Protein AF-A0A1E5FS06-F1 (afdb_monomer_lite)

pLDDT: mean 88.3, std 9.15, range [50.94, 97.69]

Organism: NCBI:txid1191305

Secondary structure (DSSP, 8-state):
-HHHHHHHHHHHHHHHHT----S--HHHHHHHHHHHHH-S-HHHHHHHHHHTHHHHHHHHHHIIIIIHHHHHHHSB-TTT-PBPGGG-----SS--GGGS-GGGSS-TT------EEEEEEEE-SSSEEEEEEEETTS-EEEEEEEEETTEEEEEETTEEEEEEEHHHHHHHHHHT-

InterPro domains:
  IPR021768 Protein of unknown function DUF3332 [PF11810] (7-173)

Structure (mmCIF, N/CA/C/O backbone):
data_AF-A0A1E5FS06-F1
#
_entry.id   AF-A0A1E5FS06-F1
#
loop_
_atom_site.group_PDB
_atom_site.id
_atom_site.type_symbol
_atom_site.label_atom_id
_atom_site.label_alt_id
_atom_site.label_comp_id
_atom_site.label_asym_id
_atom_site.label_entity_id
_atom_site.label_seq_id
_atom_site.pdbx_PDB_ins_code
_atom_site.Cartn_x
_atom_site.Cartn_y
_atom_site.Cartn_z
_atom_site.occupancy
_atom_site.B_iso_or_equiv
_atom_site.auth_seq_id
_atom_site.auth_comp_id
_atom_site.auth_asym_id
_atom_site.auth_atom_id
_atom_site.pdbx_PDB_model_num
ATOM 1 N N . MET A 1 1 ? 10.706 31.598 8.770 1.00 59.97 1 MET A N 1
ATOM 2 C CA . MET A 1 1 ? 11.598 30.729 7.963 1.00 59.97 1 MET A CA 1
ATOM 3 C C . MET A 1 1 ? 12.163 29.555 8.758 1.00 59.97 1 MET A C 1
ATOM 5 O O . MET A 1 1 ? 11.878 28.431 8.375 1.00 59.97 1 MET A O 1
ATOM 9 N N . LYS A 1 2 ? 12.882 29.765 9.877 1.00 64.75 2 LYS A N 1
ATOM 10 C CA . LYS A 1 2 ? 13.438 28.661 10.696 1.00 64.75 2 LYS A CA 1
ATOM 11 C C . LYS A 1 2 ? 12.374 27.654 11.160 1.00 64.75 2 LYS A C 1
ATOM 13 O O . LYS A 1 2 ? 12.512 26.470 10.906 1.00 64.75 2 LYS A O 1
ATOM 18 N N . THR A 1 3 ? 11.263 28.134 11.715 1.00 73.00 3 THR A N 1
ATOM 19 C CA . THR A 1 3 ? 10.126 27.300 12.147 1.00 73.00 3 THR A CA 1
ATOM 20 C C . THR A 1 3 ? 9.447 26.535 11.009 1.00 73.00 3 THR A C 1
ATOM 22 O O . THR A 1 3 ? 8.992 25.417 11.221 1.00 73.00 3 THR A O 1
ATOM 25 N N . THR A 1 4 ? 9.394 27.092 9.797 1.00 82.50 4 THR A N 1
ATOM 26 C CA . THR A 1 4 ? 8.834 26.412 8.614 1.00 82.50 4 THR A CA 1
ATOM 27 C C . THR A 1 4 ? 9.740 25.274 8.145 1.00 82.50 4 THR A C 1
ATOM 29 O O . THR A 1 4 ? 9.252 24.184 7.869 1.00 82.50 4 THR A O 1
ATOM 32 N N . ILE A 1 5 ? 11.058 25.503 8.124 1.00 87.69 5 ILE A N 1
ATOM 33 C CA . ILE A 1 5 ? 12.052 24.481 7.769 1.00 87.69 5 ILE A CA 1
ATOM 34 C C . ILE A 1 5 ? 12.036 23.348 8.802 1.00 87.69 5 ILE A C 1
ATOM 36 O O . ILE A 1 5 ? 11.981 22.186 8.420 1.00 87.69 5 ILE A O 1
ATOM 40 N N . THR A 1 6 ? 11.989 23.662 10.101 1.00 87.56 6 THR A N 1
ATOM 41 C CA . THR A 1 6 ? 11.901 22.641 11.158 1.00 87.56 6 THR A CA 1
ATOM 42 C C . THR A 1 6 ? 10.646 21.775 11.022 1.00 87.56 6 THR A C 1
ATOM 44 O O . THR A 1 6 ? 10.735 20.558 11.149 1.00 87.56 6 THR A O 1
ATOM 47 N N . LYS A 1 7 ? 9.487 22.371 10.706 1.00 88.75 7 LYS A N 1
ATOM 48 C CA . LYS A 1 7 ? 8.248 21.615 10.456 1.00 88.75 7 LYS A CA 1
ATOM 49 C C . LYS A 1 7 ? 8.363 20.707 9.230 1.00 88.75 7 LYS A C 1
ATOM 51 O O . LYS A 1 7 ? 7.974 19.549 9.309 1.00 88.75 7 LYS A O 1
ATOM 56 N N . ALA A 1 8 ? 8.920 21.204 8.126 1.00 88.81 8 ALA A N 1
ATOM 57 C CA . ALA A 1 8 ? 9.111 20.408 6.914 1.00 88.81 8 ALA A CA 1
ATOM 58 C C . ALA A 1 8 ? 10.051 19.213 7.149 1.00 88.81 8 ALA A C 1
ATOM 60 O O . ALA A 1 8 ? 9.747 18.103 6.723 1.00 88.81 8 ALA A O 1
ATOM 61 N N . VAL A 1 9 ? 11.148 19.419 7.886 1.00 88.69 9 VAL A N 1
ATOM 62 C CA . VAL A 1 9 ? 12.085 18.347 8.259 1.00 88.69 9 VAL A CA 1
ATOM 63 C C . VAL A 1 9 ? 11.415 17.312 9.163 1.00 88.69 9 VAL A C 1
ATOM 65 O O . VAL A 1 9 ? 11.586 16.118 8.940 1.00 88.69 9 VAL A O 1
ATOM 68 N N . ALA A 1 10 ? 10.616 17.745 10.142 1.00 88.50 10 ALA A N 1
ATOM 69 C CA . ALA A 1 10 ? 9.889 16.829 11.019 1.00 88.50 10 ALA A CA 1
ATOM 70 C C . ALA A 1 10 ? 8.878 15.969 10.242 1.00 88.50 10 ALA A C 1
ATOM 72 O O . ALA A 1 10 ? 8.836 14.756 10.428 1.00 88.50 10 ALA A O 1
ATOM 73 N N . VAL A 1 11 ? 8.111 16.573 9.328 1.00 86.75 11 VAL A N 1
ATOM 74 C CA . VAL A 1 11 ? 7.170 15.837 8.468 1.00 86.75 11 VAL A CA 1
ATOM 75 C C . VAL A 1 11 ? 7.913 14.856 7.563 1.00 86.75 11 VAL A C 1
ATOM 77 O O . VAL A 1 11 ? 7.515 13.699 7.475 1.00 86.75 11 VAL A O 1
ATOM 80 N N . ALA A 1 12 ? 9.015 15.276 6.939 1.00 83.50 12 ALA A N 1
ATOM 81 C CA . ALA A 1 12 ? 9.817 14.396 6.095 1.00 83.50 12 ALA A CA 1
ATOM 82 C C . ALA A 1 12 ? 10.387 13.203 6.880 1.00 83.50 12 ALA A C 1
ATOM 84 O O . ALA A 1 12 ? 10.345 12.080 6.387 1.00 83.50 12 ALA A O 1
ATOM 85 N N . ALA A 1 13 ? 10.871 13.418 8.108 1.00 83.69 13 ALA A N 1
ATOM 86 C CA . ALA A 1 13 ? 11.372 12.346 8.967 1.00 83.69 13 ALA A CA 1
ATOM 87 C C . ALA A 1 13 ? 10.280 11.321 9.308 1.00 83.69 13 ALA A C 1
ATOM 89 O O . ALA A 1 13 ? 10.525 10.120 9.221 1.00 83.69 13 ALA A O 1
ATOM 90 N N . ILE A 1 14 ? 9.067 11.789 9.624 1.00 82.06 14 ILE A N 1
ATOM 91 C CA . ILE A 1 14 ? 7.915 10.917 9.885 1.00 82.06 14 ILE A CA 1
ATOM 92 C C . ILE A 1 14 ? 7.572 10.110 8.630 1.00 82.06 14 ILE A C 1
ATOM 94 O O . ILE A 1 14 ? 7.524 8.885 8.692 1.00 82.06 14 ILE A O 1
ATOM 98 N N . VAL A 1 15 ? 7.415 10.766 7.478 1.00 76.81 15 VAL A N 1
ATOM 99 C CA . VAL A 1 15 ? 7.099 10.086 6.209 1.00 76.81 15 VAL A CA 1
ATOM 100 C C . VAL A 1 15 ? 8.152 9.032 5.865 1.00 76.81 15 VAL A C 1
ATOM 102 O O . VAL A 1 15 ? 7.790 7.921 5.500 1.00 76.81 15 VAL A O 1
ATOM 105 N N . MET A 1 16 ? 9.440 9.335 6.040 1.00 74.12 16 MET A N 1
ATOM 106 C CA . MET A 1 16 ? 10.514 8.368 5.792 1.00 74.12 16 MET A CA 1
ATOM 107 C C . MET A 1 16 ? 10.488 7.188 6.771 1.00 74.12 16 MET A C 1
ATOM 109 O O . MET A 1 16 ? 10.795 6.073 6.367 1.00 74.12 16 MET A O 1
ATOM 113 N N . SER A 1 17 ? 10.106 7.404 8.035 1.00 75.62 17 SER A N 1
ATOM 114 C CA . SER A 1 17 ? 9.994 6.320 9.026 1.00 75.62 17 SER A CA 1
ATOM 115 C C . SER A 1 17 ? 8.791 5.395 8.809 1.00 75.62 17 SER A C 1
ATOM 117 O O . SER A 1 17 ? 8.836 4.248 9.239 1.00 75.62 17 SER A O 1
ATOM 119 N N . LEU A 1 18 ? 7.740 5.871 8.130 1.00 72.19 18 LEU A N 1
ATOM 120 C CA . LEU A 1 18 ? 6.563 5.071 7.766 1.00 72.19 18 LEU A CA 1
ATOM 121 C C . LEU A 1 18 ? 6.602 4.549 6.320 1.00 72.19 18 LEU A C 1
ATOM 123 O O . LEU A 1 18 ? 5.648 3.896 5.892 1.00 72.19 18 LEU A O 1
ATOM 127 N N . ALA A 1 19 ? 7.662 4.839 5.562 1.00 68.12 19 ALA A N 1
ATOM 128 C CA . ALA A 1 19 ? 7.745 4.441 4.167 1.00 68.12 19 ALA A CA 1
ATOM 129 C C . ALA A 1 19 ? 7.961 2.926 4.032 1.00 68.12 19 ALA A C 1
ATOM 131 O O . ALA A 1 19 ? 8.962 2.383 4.502 1.00 68.12 19 ALA A O 1
ATOM 132 N N . GLY A 1 20 ? 7.038 2.256 3.339 1.00 65.31 20 GLY A N 1
ATOM 133 C CA . GLY A 1 20 ? 7.224 0.887 2.868 1.00 65.31 20 GLY A CA 1
ATOM 134 C C . GLY A 1 20 ? 8.235 0.919 1.729 1.00 65.31 20 GLY A C 1
ATOM 135 O O . GLY A 1 20 ? 7.906 1.276 0.602 1.00 65.31 20 GLY A O 1
ATOM 136 N N . CYS A 1 21 ? 9.500 0.625 2.023 1.00 70.88 21 CYS A N 1
ATOM 137 C CA . CYS A 1 21 ? 10.596 0.755 1.059 1.00 70.88 21 CYS A CA 1
ATOM 138 C C . CYS A 1 21 ? 10.543 -0.266 -0.093 1.00 70.88 21 CYS A C 1
ATOM 140 O O . CYS A 1 21 ? 11.289 -0.130 -1.065 1.00 70.88 21 CYS A O 1
ATOM 142 N N . VAL A 1 22 ? 9.667 -1.268 0.002 1.00 81.31 22 VAL A N 1
ATOM 143 C CA . VAL A 1 22 ? 9.454 -2.323 -0.992 1.00 81.31 22 VAL A CA 1
ATOM 144 C C . VAL A 1 22 ? 7.961 -2.412 -1.295 1.00 81.31 22 VAL A C 1
ATOM 146 O O . VAL A 1 22 ? 7.148 -2.266 -0.393 1.00 81.31 22 VAL A O 1
ATOM 149 N N . GLY A 1 23 ? 7.620 -2.620 -2.565 1.00 86.38 23 GLY A N 1
ATOM 150 C CA . GLY A 1 23 ? 6.257 -2.801 -3.055 1.00 86.38 23 GLY A CA 1
ATOM 151 C C . GLY A 1 23 ? 6.265 -3.108 -4.553 1.00 86.38 23 GLY A C 1
ATOM 152 O O . GLY A 1 23 ? 7.328 -3.292 -5.157 1.00 86.38 23 GLY A O 1
ATOM 153 N N . SER A 1 24 ? 5.088 -3.161 -5.168 1.00 91.25 24 SER A N 1
ATOM 154 C CA . SER A 1 24 ? 4.927 -3.555 -6.573 1.00 91.25 24 SER A CA 1
ATOM 155 C C . SER A 1 24 ? 5.443 -2.536 -7.602 1.00 91.25 24 SER A C 1
ATOM 157 O O . SER A 1 24 ? 5.552 -2.875 -8.783 1.00 91.25 24 SER A O 1
ATOM 159 N N . ASN A 1 25 ? 5.771 -1.300 -7.190 1.00 94.12 25 ASN A N 1
ATOM 160 C CA . ASN A 1 25 ? 6.187 -0.204 -8.079 1.00 94.12 25 ASN A CA 1
ATOM 161 C C . ASN A 1 25 ? 5.199 0.031 -9.239 1.00 94.12 25 ASN A C 1
ATOM 163 O O . ASN A 1 25 ? 5.584 0.149 -10.407 1.00 94.12 25 ASN A O 1
ATOM 167 N N . ALA A 1 26 ? 3.902 0.037 -8.927 1.00 94.31 26 ALA A N 1
ATOM 168 C CA . ALA A 1 26 ? 2.830 0.018 -9.915 1.00 94.31 26 ALA A CA 1
ATOM 169 C C . ALA A 1 26 ? 2.878 1.186 -10.918 1.00 94.31 26 ALA A C 1
ATOM 171 O O . ALA A 1 26 ? 2.571 0.987 -12.099 1.00 94.31 26 ALA A O 1
ATOM 172 N N . VAL A 1 27 ? 3.255 2.399 -10.497 1.00 95.94 27 VAL A N 1
ATOM 173 C CA . VAL A 1 27 ? 3.312 3.559 -11.404 1.00 95.94 27 VAL A CA 1
ATOM 174 C C . VAL A 1 27 ? 4.490 3.434 -12.364 1.00 95.94 27 VAL A C 1
ATOM 176 O O . VAL A 1 27 ? 4.332 3.594 -13.577 1.00 95.94 27 VAL A O 1
ATOM 179 N N . THR A 1 28 ? 5.661 3.083 -11.844 1.00 96.31 28 THR A N 1
ATOM 180 C CA . THR A 1 28 ? 6.872 2.845 -12.634 1.00 96.31 28 THR A CA 1
ATOM 181 C C . THR A 1 28 ? 6.681 1.667 -13.586 1.00 96.31 28 THR A C 1
ATOM 183 O O . THR A 1 28 ? 7.090 1.736 -14.746 1.00 96.31 28 THR A O 1
ATOM 186 N N . GLY A 1 29 ? 5.971 0.623 -13.154 1.00 95.69 29 GLY A N 1
ATOM 187 C CA . GLY A 1 29 ? 5.560 -0.494 -14.000 1.00 95.69 29 GLY A CA 1
ATOM 188 C C . GLY A 1 29 ? 4.668 -0.057 -15.166 1.00 95.69 29 GLY A C 1
ATOM 189 O O . GLY A 1 29 ? 4.896 -0.474 -16.302 1.00 95.69 29 GLY A O 1
ATOM 190 N N . LYS A 1 30 ? 3.698 0.842 -14.933 1.00 96.50 30 LYS A N 1
ATOM 191 C CA . LYS A 1 30 ? 2.865 1.421 -16.006 1.00 96.50 30 LYS A CA 1
ATOM 192 C C . LYS A 1 30 ? 3.697 2.234 -17.003 1.00 96.50 30 LYS A C 1
ATOM 194 O O . LYS A 1 30 ? 3.491 2.096 -18.208 1.00 96.50 30 LYS A O 1
ATOM 199 N N . LEU A 1 31 ? 4.657 3.031 -16.528 1.00 97.25 31 LEU A N 1
ATOM 200 C CA . LEU A 1 31 ? 5.570 3.775 -17.403 1.00 97.25 31 LEU A CA 1
ATOM 201 C C . LEU A 1 31 ? 6.463 2.834 -18.226 1.00 97.25 31 LEU A C 1
ATOM 203 O O . LEU A 1 31 ? 6.663 3.052 -19.420 1.00 97.25 31 LEU A O 1
ATOM 207 N N . MET A 1 32 ? 6.958 1.758 -17.611 1.00 96.50 32 MET A N 1
ATOM 208 C CA . MET A 1 32 ? 7.742 0.738 -18.304 1.00 96.50 32 MET A CA 1
ATOM 209 C C . MET A 1 32 ? 6.933 0.036 -19.393 1.00 96.50 32 MET A C 1
ATOM 211 O O . MET A 1 32 ? 7.428 -0.134 -20.507 1.00 96.50 32 MET A O 1
ATOM 215 N N . LYS A 1 33 ? 5.674 -0.313 -19.106 1.00 96.81 33 LYS A N 1
ATOM 216 C CA . LYS A 1 33 ? 4.759 -0.880 -20.100 1.00 96.81 33 LYS A CA 1
ATOM 217 C C . LYS A 1 33 ? 4.593 0.059 -21.296 1.00 96.81 33 LYS A C 1
ATOM 219 O O . LYS A 1 33 ? 4.784 -0.374 -22.427 1.00 96.81 33 LYS A O 1
ATOM 224 N N . PHE A 1 34 ? 4.340 1.342 -21.039 1.00 97.12 34 PHE A N 1
ATOM 225 C CA . PHE A 1 34 ? 4.263 2.355 -22.091 1.00 97.12 34 PHE A CA 1
ATOM 226 C C . PHE A 1 34 ? 5.537 2.388 -22.950 1.00 97.12 34 PHE A C 1
ATOM 228 O O . PHE A 1 34 ? 5.454 2.293 -24.170 1.00 97.12 34 PHE A O 1
ATOM 235 N N . ASN A 1 35 ? 6.724 2.441 -22.339 1.00 97.12 35 ASN A N 1
ATOM 236 C CA . ASN A 1 35 ? 7.993 2.461 -23.073 1.00 97.12 35 ASN A CA 1
ATOM 237 C C . ASN A 1 35 ? 8.163 1.236 -24.001 1.00 97.12 35 ASN A C 1
ATOM 239 O O . ASN A 1 35 ? 8.599 1.362 -25.146 1.00 97.12 35 ASN A O 1
ATOM 243 N N . VAL A 1 36 ? 7.769 0.046 -23.538 1.00 96.56 36 VAL A N 1
ATOM 244 C CA . VAL A 1 36 ? 7.830 -1.188 -24.340 1.00 96.56 36 VAL A CA 1
ATOM 245 C C . VAL A 1 36 ? 6.817 -1.187 -25.495 1.00 96.56 36 VAL A C 1
ATOM 247 O O . VAL A 1 36 ? 7.117 -1.737 -26.558 1.00 96.56 36 VAL A O 1
ATOM 250 N N . GLU A 1 37 ? 5.649 -0.569 -25.315 1.00 96.94 37 GLU A N 1
ATOM 251 C CA . GLU A 1 37 ? 4.565 -0.521 -26.309 1.00 96.94 37 GLU A CA 1
ATOM 252 C C . GLU A 1 37 ? 4.760 0.554 -2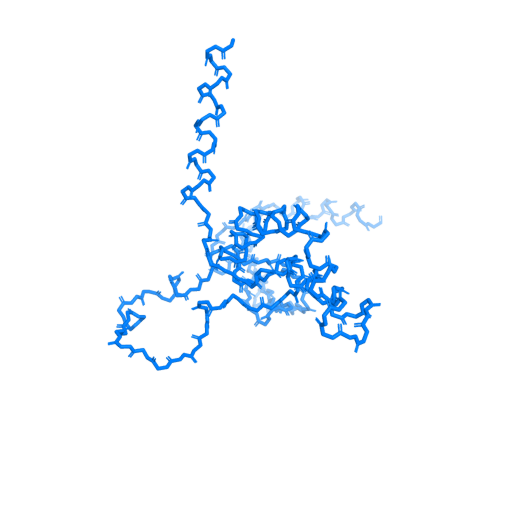7.389 1.00 96.94 37 GLU A C 1
ATOM 254 O O . GLU A 1 37 ? 4.265 0.392 -28.501 1.00 96.94 37 GLU A O 1
ATOM 259 N N . VAL A 1 38 ? 5.497 1.631 -27.099 1.00 96.19 38 VAL A N 1
ATOM 260 C CA . VAL A 1 38 ? 5.650 2.782 -28.012 1.00 96.19 38 VAL A CA 1
ATOM 261 C C . VAL A 1 38 ? 6.390 2.439 -29.308 1.00 96.19 38 VAL A C 1
ATOM 263 O O . VAL A 1 38 ? 6.053 2.976 -30.361 1.00 96.19 38 VAL A O 1
ATOM 266 N N . VAL A 1 39 ? 7.397 1.562 -29.254 1.00 95.50 39 VAL A N 1
ATOM 267 C CA . VAL A 1 39 ? 8.182 1.144 -30.431 1.00 95.50 39 VAL A CA 1
ATOM 268 C C . VAL A 1 39 ? 8.562 -0.333 -30.359 1.00 95.50 39 VAL A C 1
ATOM 270 O O . VAL A 1 39 ? 8.828 -0.881 -29.287 1.00 95.50 39 VAL A O 1
ATOM 273 N N . ASP A 1 40 ? 8.649 -0.982 -31.518 1.00 95.62 40 ASP A N 1
ATOM 274 C CA . ASP A 1 40 ? 8.912 -2.417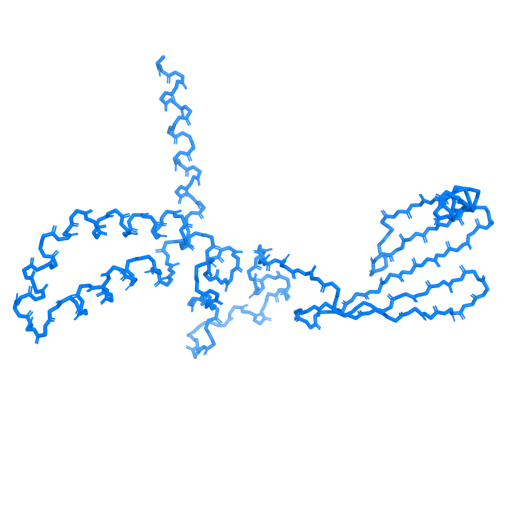 -31.690 1.00 95.62 40 ASP A CA 1
ATOM 275 C C . ASP A 1 40 ? 10.405 -2.764 -31.879 1.00 95.62 40 ASP A C 1
ATOM 277 O O . ASP A 1 40 ? 10.759 -3.897 -32.203 1.00 95.62 40 ASP A O 1
ATOM 281 N N . ASN A 1 41 ? 11.313 -1.819 -31.613 1.00 97.69 41 ASN A N 1
ATOM 282 C CA . ASN A 1 41 ? 12.759 -2.017 -31.721 1.00 97.69 41 ASN A CA 1
ATOM 283 C C . ASN A 1 41 ? 13.475 -1.855 -30.370 1.00 97.69 41 ASN A C 1
ATOM 285 O O . ASN A 1 41 ? 13.317 -0.847 -29.683 1.00 97.69 41 ASN A O 1
ATOM 289 N N . ARG A 1 42 ? 14.344 -2.816 -30.016 1.00 96.56 42 ARG A N 1
ATOM 290 C CA . ARG A 1 42 ? 15.063 -2.831 -28.725 1.00 96.56 42 ARG A CA 1
ATOM 291 C C . ARG A 1 42 ? 15.907 -1.575 -28.461 1.00 96.56 42 ARG A C 1
ATOM 293 O O . ARG A 1 42 ? 15.964 -1.111 -27.329 1.00 96.56 42 ARG A O 1
ATOM 300 N N . TYR A 1 43 ? 16.564 -1.034 -29.487 1.00 97.69 43 TYR A N 1
ATOM 301 C CA . TYR A 1 43 ? 17.447 0.127 -29.358 1.00 97.69 43 TYR A CA 1
ATOM 302 C C . TYR A 1 43 ? 16.642 1.424 -29.357 1.00 97.69 43 TYR A C 1
ATOM 304 O O . TYR A 1 43 ? 16.958 2.340 -28.604 1.00 97.69 43 TYR A O 1
ATOM 312 N N . ALA A 1 44 ? 15.552 1.476 -30.127 1.00 96.81 44 ALA A N 1
ATOM 313 C CA . ALA A 1 44 ? 14.609 2.587 -30.060 1.00 96.81 44 ALA A CA 1
ATOM 314 C C . ALA A 1 44 ? 13.965 2.690 -28.666 1.00 96.81 44 ALA A C 1
ATOM 316 O O . ALA A 1 44 ? 13.923 3.783 -28.109 1.00 96.81 44 ALA A O 1
ATOM 317 N N . ARG A 1 45 ? 13.574 1.563 -28.048 1.00 97.56 45 ARG A N 1
ATOM 318 C CA . ARG A 1 45 ? 13.115 1.525 -26.643 1.00 97.56 45 ARG A CA 1
ATOM 319 C C . ARG A 1 45 ? 14.167 2.061 -25.676 1.00 97.56 45 ARG A C 1
ATOM 321 O O . ARG A 1 45 ? 13.825 2.784 -24.750 1.00 97.56 45 ARG A O 1
ATOM 328 N N . ALA A 1 46 ? 15.451 1.757 -25.889 1.00 96.56 46 ALA A N 1
ATOM 329 C CA . ALA A 1 46 ? 16.524 2.333 -25.075 1.00 96.56 46 ALA A CA 1
ATOM 330 C C . ALA A 1 46 ? 16.610 3.864 -25.238 1.00 96.56 46 ALA A C 1
ATOM 332 O O . ALA A 1 46 ? 16.786 4.576 -24.250 1.00 96.56 46 ALA A O 1
ATOM 333 N N . GLY A 1 47 ? 16.416 4.377 -26.458 1.00 97.31 47 GLY A N 1
ATOM 334 C CA . GLY A 1 47 ? 16.309 5.814 -26.723 1.00 97.31 47 GLY A CA 1
ATOM 335 C C . GLY A 1 47 ? 15.114 6.460 -26.016 1.00 97.31 47 GLY A C 1
ATOM 336 O O . GLY A 1 47 ? 15.280 7.465 -25.330 1.00 97.31 47 GLY A O 1
ATOM 337 N N . VAL A 1 48 ? 13.926 5.853 -26.106 1.00 97.00 48 VAL A N 1
ATOM 338 C CA . VAL A 1 48 ? 12.723 6.312 -25.388 1.00 97.00 48 VAL A CA 1
ATOM 339 C C . VAL A 1 48 ? 12.941 6.264 -23.873 1.00 97.00 48 VAL A C 1
ATOM 341 O O . VAL A 1 48 ? 12.626 7.232 -23.188 1.00 97.00 48 VAL A O 1
ATOM 344 N N . ASN A 1 49 ? 13.562 5.204 -23.346 1.00 96.56 49 ASN A N 1
ATOM 345 C CA . ASN A 1 49 ? 13.922 5.101 -21.931 1.00 96.56 49 ASN A CA 1
ATOM 346 C C . ASN A 1 49 ? 14.817 6.262 -21.480 1.00 96.56 49 ASN A C 1
ATOM 348 O O . ASN A 1 49 ? 14.588 6.842 -20.423 1.00 96.56 49 ASN A O 1
ATOM 352 N N . PHE A 1 50 ? 15.827 6.607 -22.284 1.00 96.81 50 PHE A N 1
ATOM 353 C CA . PHE A 1 50 ? 16.726 7.722 -21.995 1.00 96.81 50 PHE A CA 1
ATOM 354 C C . PHE A 1 50 ? 15.983 9.065 -21.989 1.00 96.81 50 PHE A C 1
ATOM 356 O O . PHE A 1 50 ? 16.174 9.865 -21.076 1.00 96.81 50 PHE A O 1
ATOM 363 N N . LEU A 1 51 ? 15.078 9.288 -22.948 1.00 96.88 51 LEU A N 1
ATOM 364 C CA . LEU A 1 51 ? 14.226 10.484 -22.986 1.00 96.88 51 LEU A CA 1
ATOM 365 C C . LEU A 1 51 ? 13.260 10.553 -21.792 1.00 96.88 51 LEU A C 1
ATOM 367 O O . LEU A 1 51 ? 13.003 11.633 -21.264 1.00 96.88 51 LEU A O 1
ATOM 371 N N . LEU A 1 52 ? 12.750 9.405 -21.343 1.00 97.38 52 LEU A N 1
ATOM 372 C CA . LEU A 1 52 ? 11.852 9.286 -20.196 1.00 97.38 52 LEU A CA 1
ATOM 373 C C . LEU A 1 52 ? 12.581 9.222 -18.848 1.00 97.38 52 LEU A C 1
ATOM 375 O O . LEU A 1 52 ? 11.907 9.152 -17.823 1.00 97.38 52 LEU A O 1
ATOM 379 N N . ALA A 1 53 ? 13.917 9.268 -18.800 1.00 96.81 53 ALA A N 1
ATOM 380 C CA . ALA A 1 53 ? 14.678 9.136 -17.554 1.00 96.81 53 ALA A CA 1
ATOM 381 C C . ALA A 1 53 ? 14.200 10.073 -16.415 1.00 96.81 53 ALA A C 1
ATOM 383 O O . ALA A 1 53 ? 14.060 9.592 -15.287 1.00 96.81 53 ALA A O 1
ATOM 384 N N . PRO A 1 54 ? 13.853 11.358 -16.661 1.00 96.81 54 PRO A N 1
ATOM 385 C CA . PRO A 1 54 ? 13.282 12.221 -15.622 1.00 96.81 54 PRO A CA 1
ATOM 386 C C . PRO A 1 54 ? 11.919 11.728 -15.118 1.00 96.81 54 PRO A C 1
ATOM 388 O O . PRO A 1 54 ? 11.621 11.824 -13.931 1.00 96.81 54 PRO A O 1
ATOM 391 N N . VAL A 1 55 ? 11.094 11.175 -16.010 1.00 97.69 55 VAL A N 1
ATOM 392 C CA . VAL A 1 55 ? 9.774 10.634 -15.666 1.00 97.69 55 VAL A CA 1
ATOM 393 C C . VAL A 1 55 ? 9.932 9.364 -14.833 1.00 97.69 55 VAL A C 1
ATOM 395 O O . VAL A 1 55 ? 9.273 9.245 -13.808 1.00 97.69 55 VAL A O 1
ATOM 398 N N . TYR A 1 56 ? 10.862 8.474 -15.194 1.00 97.06 56 TYR A N 1
ATOM 399 C CA . TYR A 1 56 ? 11.194 7.295 -14.386 1.00 97.06 56 TYR A CA 1
ATOM 400 C C . TYR A 1 56 ? 11.658 7.668 -12.979 1.00 97.06 56 TYR A C 1
ATOM 402 O O . TYR A 1 56 ? 11.251 7.022 -12.016 1.00 97.06 56 TYR A O 1
ATOM 410 N N . ALA A 1 57 ? 12.471 8.717 -12.833 1.00 95.62 57 ALA A N 1
ATOM 411 C CA . ALA A 1 57 ? 12.874 9.199 -11.514 1.00 95.62 57 ALA A CA 1
ATOM 412 C C . ALA A 1 57 ? 11.661 9.645 -10.676 1.00 95.62 57 ALA A C 1
ATOM 414 O O . ALA A 1 57 ? 11.550 9.272 -9.508 1.00 95.62 57 ALA A O 1
ATOM 415 N N . LEU A 1 58 ? 10.725 10.385 -11.280 1.00 96.56 58 LEU A N 1
ATOM 416 C CA . LEU A 1 58 ? 9.505 10.835 -10.606 1.00 96.56 58 LEU A CA 1
ATOM 417 C C . LEU A 1 58 ? 8.567 9.678 -10.248 1.00 96.56 58 LEU A C 1
ATOM 419 O O . LEU A 1 58 ? 8.069 9.640 -9.126 1.00 96.56 58 LEU A O 1
ATOM 423 N N . THR A 1 59 ? 8.329 8.731 -11.160 1.00 96.25 59 THR A N 1
ATOM 424 C CA . THR A 1 59 ? 7.449 7.587 -10.871 1.00 96.25 59 THR A CA 1
ATOM 425 C C . THR A 1 59 ? 8.055 6.680 -9.814 1.00 96.25 59 THR A C 1
ATOM 427 O O . THR A 1 59 ? 7.337 6.237 -8.925 1.00 96.25 59 THR A O 1
ATOM 430 N N . THR A 1 60 ? 9.376 6.480 -9.848 1.00 93.81 60 THR A N 1
ATOM 431 C CA . THR A 1 60 ? 10.082 5.680 -8.840 1.00 93.81 60 THR A CA 1
ATOM 432 C C . THR A 1 60 ? 9.975 6.350 -7.474 1.00 93.81 60 THR A C 1
ATOM 434 O O . THR A 1 60 ? 9.621 5.701 -6.498 1.00 93.81 60 THR A O 1
ATOM 437 N N . ALA A 1 61 ? 10.197 7.666 -7.390 1.00 92.00 61 ALA A N 1
ATOM 438 C CA . ALA A 1 61 ? 10.021 8.403 -6.140 1.00 92.00 61 ALA A CA 1
ATOM 439 C C . ALA A 1 61 ? 8.571 8.339 -5.625 1.00 92.00 61 ALA A C 1
ATOM 441 O O . ALA A 1 61 ? 8.352 8.165 -4.428 1.00 92.00 61 ALA A O 1
ATOM 442 N N . ALA A 1 62 ? 7.581 8.445 -6.516 1.00 92.19 62 ALA A N 1
ATOM 443 C CA . ALA A 1 62 ? 6.171 8.341 -6.150 1.00 92.19 62 ALA A CA 1
ATOM 444 C C . ALA A 1 62 ? 5.806 6.945 -5.622 1.00 92.19 62 ALA A C 1
ATOM 446 O O . ALA A 1 62 ? 5.109 6.842 -4.613 1.00 92.19 62 ALA A O 1
ATOM 447 N N . ASP A 1 63 ? 6.295 5.881 -6.265 1.00 93.12 63 ASP A N 1
ATOM 448 C CA . ASP A 1 63 ? 6.105 4.514 -5.781 1.00 93.12 63 ASP A CA 1
ATOM 449 C C . ASP A 1 63 ? 6.746 4.337 -4.398 1.00 93.12 63 ASP A C 1
ATOM 451 O O . ASP A 1 63 ? 6.054 3.966 -3.456 1.00 93.12 63 ASP A O 1
ATOM 455 N N . TYR A 1 64 ? 8.023 4.697 -4.234 1.00 88.31 64 TYR A N 1
ATOM 456 C CA . TYR A 1 64 ? 8.763 4.493 -2.981 1.00 88.31 64 TYR A CA 1
ATOM 457 C C . TYR A 1 64 ? 8.219 5.294 -1.794 1.00 88.31 64 TYR A C 1
ATOM 459 O O . TYR A 1 64 ? 8.281 4.827 -0.662 1.00 88.31 64 TYR A O 1
ATOM 467 N N . ILE A 1 65 ? 7.729 6.513 -2.027 1.00 87.44 65 ILE A N 1
ATOM 468 C CA . ILE A 1 65 ? 7.275 7.390 -0.940 1.00 87.44 65 ILE A CA 1
ATOM 469 C C . ILE A 1 65 ? 5.796 7.156 -0.634 1.00 87.44 65 ILE A C 1
ATOM 471 O O . ILE A 1 65 ? 5.404 7.157 0.534 1.00 87.44 65 ILE A O 1
ATOM 475 N N . VAL A 1 66 ? 4.965 6.974 -1.664 1.00 89.12 66 VAL A N 1
ATOM 476 C CA . VAL A 1 66 ? 3.505 7.021 -1.526 1.00 89.12 66 VAL A CA 1
ATOM 477 C C . VAL A 1 66 ? 2.884 5.651 -1.746 1.00 89.12 66 VAL A C 1
ATOM 479 O O . VAL A 1 66 ? 2.301 5.094 -0.821 1.00 89.12 66 VAL A O 1
ATOM 482 N N . PHE A 1 67 ? 2.971 5.105 -2.959 1.00 91.62 67 PHE A N 1
ATOM 483 C CA . PHE A 1 67 ? 2.148 3.949 -3.318 1.00 91.62 67 PHE A CA 1
ATOM 484 C C . PHE A 1 67 ? 2.603 2.659 -2.638 1.00 91.62 67 PHE A C 1
ATOM 486 O O . PHE A 1 67 ? 1.747 1.944 -2.131 1.00 91.62 67 PHE A O 1
ATOM 493 N N . ASN A 1 68 ? 3.910 2.402 -2.550 1.00 91.88 68 ASN A N 1
ATOM 494 C CA . ASN A 1 68 ? 4.452 1.239 -1.843 1.00 91.88 68 ASN A CA 1
ATOM 495 C C . ASN A 1 68 ? 4.242 1.358 -0.328 1.00 91.88 68 ASN A C 1
ATOM 497 O O . ASN A 1 68 ? 3.944 0.368 0.326 1.00 91.88 68 ASN A O 1
ATOM 501 N N . SER A 1 69 ? 4.307 2.571 0.232 1.00 89.50 69 SER A N 1
ATOM 502 C CA . SER A 1 69 ? 3.982 2.804 1.644 1.00 89.50 69 SER A CA 1
ATOM 503 C C . SER A 1 69 ? 2.535 2.437 1.954 1.00 89.50 69 SER A C 1
ATOM 505 O O . SER A 1 69 ? 2.270 1.732 2.922 1.00 89.50 69 SER A O 1
ATOM 507 N N . ILE A 1 70 ? 1.595 2.882 1.117 1.00 89.06 70 ILE A N 1
ATOM 508 C CA . ILE A 1 70 ? 0.187 2.507 1.266 1.00 89.06 70 ILE A CA 1
ATOM 509 C C . ILE A 1 70 ? 0.025 0.996 1.046 1.00 89.06 70 ILE A C 1
ATOM 511 O O . ILE A 1 70 ? -0.642 0.346 1.840 1.00 89.06 70 ILE A O 1
ATOM 515 N N . GLU A 1 71 ? 0.652 0.432 0.009 1.00 90.81 71 GLU A N 1
ATOM 516 C CA . GLU A 1 71 ? 0.608 -1.003 -0.300 1.00 90.81 71 GLU A CA 1
ATOM 517 C C . GLU A 1 71 ? 1.065 -1.870 0.877 1.00 90.81 71 GLU A C 1
ATOM 519 O O . GLU A 1 71 ? 0.380 -2.829 1.213 1.00 90.81 71 GLU A O 1
ATOM 524 N N . PHE A 1 72 ? 2.166 -1.497 1.533 1.00 90.94 72 PHE A N 1
ATOM 525 C CA . PHE A 1 72 ? 2.713 -2.201 2.690 1.00 90.94 72 PHE A CA 1
ATOM 526 C C . PHE A 1 72 ? 1.740 -2.202 3.871 1.00 90.94 72 PHE A C 1
ATOM 528 O O . PHE A 1 72 ? 1.411 -3.252 4.413 1.00 90.94 72 PHE A O 1
ATOM 535 N N . TRP A 1 73 ? 1.244 -1.026 4.267 1.00 89.56 73 TRP A N 1
ATOM 536 C CA . TRP A 1 73 ? 0.386 -0.926 5.450 1.00 89.56 73 TRP A CA 1
ATOM 537 C C . TRP A 1 73 ? -1.021 -1.477 5.230 1.00 89.56 73 TRP A C 1
ATOM 539 O O . TRP A 1 73 ? -1.698 -1.813 6.202 1.00 89.56 73 TRP A O 1
ATOM 549 N N . ALA A 1 74 ? -1.459 -1.558 3.976 1.00 88.88 74 ALA A N 1
ATOM 550 C CA . ALA A 1 74 ? -2.813 -1.945 3.624 1.00 88.88 74 ALA A CA 1
ATOM 551 C C . ALA A 1 74 ? -2.931 -3.301 2.905 1.00 88.88 74 ALA A C 1
ATOM 553 O O . ALA A 1 74 ? -4.036 -3.700 2.527 1.00 88.88 74 ALA A O 1
ATOM 554 N N . GLY A 1 75 ? -1.806 -3.998 2.713 1.00 89.44 75 GLY A N 1
ATOM 555 C CA . GLY A 1 75 ? -1.709 -5.364 2.183 1.00 89.44 75 GLY A CA 1
ATOM 556 C C . GLY A 1 75 ? -1.994 -5.509 0.685 1.00 89.44 75 GLY A C 1
ATOM 557 O O . GLY A 1 75 ? -1.868 -6.594 0.125 1.00 89.44 75 GLY A O 1
ATOM 558 N N . LYS A 1 76 ? -2.392 -4.436 -0.009 1.00 89.56 76 LYS A N 1
ATOM 559 C CA . LYS A 1 76 ? -2.640 -4.458 -1.459 1.00 89.56 76 LYS A CA 1
ATOM 560 C C . LYS A 1 76 ? -2.313 -3.136 -2.126 1.00 89.56 76 LYS A C 1
ATOM 562 O O . LYS A 1 76 ? -2.382 -2.070 -1.527 1.00 89.56 76 LYS A O 1
ATOM 567 N N . ASN A 1 77 ? -1.978 -3.169 -3.405 1.00 90.31 77 ASN A N 1
ATOM 568 C CA . ASN A 1 77 ? -1.626 -1.943 -4.098 1.00 90.31 77 ASN 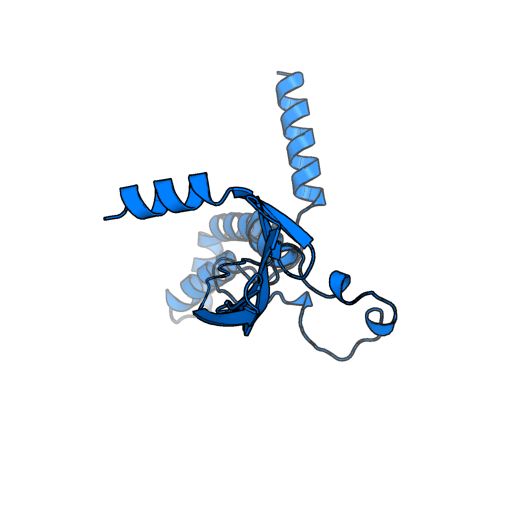A CA 1
ATOM 569 C C . ASN A 1 77 ? -2.899 -1.136 -4.405 1.00 90.31 77 ASN A C 1
ATOM 571 O O . ASN A 1 77 ? -3.829 -1.678 -5.007 1.00 90.31 77 ASN A O 1
ATOM 575 N N . PRO A 1 78 ? -2.958 0.164 -4.072 1.00 88.12 78 PRO A N 1
ATOM 576 C CA . PRO A 1 78 ? -4.158 0.973 -4.295 1.00 88.12 78 PRO A CA 1
ATOM 577 C C . PRO A 1 78 ? -4.507 1.171 -5.780 1.00 88.12 78 PRO A C 1
ATOM 579 O O . PRO A 1 78 ? -5.636 1.529 -6.101 1.00 88.12 78 PRO A O 1
ATOM 582 N N . LEU A 1 79 ? -3.555 0.968 -6.697 1.00 91.00 79 LEU A N 1
ATOM 583 C CA . LEU A 1 79 ? -3.736 1.171 -8.137 1.00 91.00 79 LEU A CA 1
ATOM 584 C C . LEU A 1 79 ? -4.038 -0.119 -8.900 1.00 91.00 79 LEU A C 1
ATOM 586 O O . LEU A 1 79 ? -4.620 -0.053 -9.984 1.00 91.00 79 LEU A O 1
ATOM 590 N N . THR A 1 80 ? -3.590 -1.270 -8.398 1.00 89.19 80 THR A N 1
ATOM 591 C CA . THR A 1 80 ? -3.738 -2.563 -9.090 1.00 89.19 80 THR A CA 1
ATOM 592 C C . THR A 1 80 ? -4.586 -3.568 -8.318 1.00 89.19 80 THR A C 1
ATOM 594 O O . THR A 1 80 ? -5.049 -4.533 -8.914 1.00 89.19 80 THR A O 1
ATOM 597 N N . GLY A 1 81 ? -4.791 -3.364 -7.014 1.00 87.38 81 GLY A N 1
ATOM 598 C CA . GLY A 1 81 ? -5.456 -4.314 -6.122 1.00 87.38 81 GLY A CA 1
ATOM 599 C C . GLY A 1 81 ? -4.652 -5.588 -5.851 1.00 87.38 81 GLY A C 1
ATOM 600 O O . GLY A 1 81 ? -5.139 -6.458 -5.137 1.00 87.38 81 GLY A O 1
ATOM 601 N N . ALA A 1 82 ? -3.444 -5.709 -6.410 1.00 86.94 82 ALA A N 1
ATOM 602 C CA . ALA A 1 82 ? -2.587 -6.867 -6.201 1.00 86.94 82 ALA A CA 1
ATOM 603 C C . ALA A 1 82 ? -2.101 -6.921 -4.743 1.00 86.94 82 ALA A C 1
ATOM 605 O O . ALA A 1 82 ? -1.827 -5.858 -4.182 1.00 86.94 82 ALA A O 1
ATOM 606 N N . PRO A 1 83 ? -1.982 -8.118 -4.142 1.00 88.75 83 PRO A N 1
ATOM 607 C CA . PRO A 1 83 ? -1.455 -8.268 -2.790 1.00 88.75 83 PRO A CA 1
ATOM 608 C C . PRO A 1 83 ? 0.000 -7.798 -2.709 1.00 88.75 83 PRO A C 1
ATOM 610 O O . PRO A 1 83 ? 0.741 -7.874 -3.696 1.00 88.75 83 PRO A O 1
ATOM 613 N N . HIS A 1 84 ? 0.399 -7.311 -1.536 1.00 90.75 84 HIS A N 1
ATOM 614 C CA . HIS A 1 84 ? 1.764 -6.867 -1.299 1.00 90.75 84 HIS A CA 1
ATOM 615 C C . HIS A 1 84 ? 2.736 -8.057 -1.339 1.00 90.75 84 HIS A C 1
ATOM 617 O O . HIS A 1 84 ? 2.427 -9.170 -0.914 1.00 90.75 84 HIS A O 1
ATOM 623 N N . ILE A 1 85 ? 3.949 -7.833 -1.852 1.00 88.69 85 ILE A N 1
ATOM 624 C CA . ILE A 1 85 ? 4.916 -8.915 -2.089 1.00 88.69 85 ILE A CA 1
ATOM 625 C C . ILE A 1 85 ? 5.348 -9.641 -0.807 1.00 88.69 85 ILE A C 1
ATOM 627 O O . ILE A 1 85 ? 5.620 -10.838 -0.855 1.00 88.69 85 ILE A O 1
ATOM 631 N N . PHE A 1 86 ? 5.392 -8.954 0.335 1.00 90.12 86 PHE A N 1
ATOM 632 C CA . PHE A 1 86 ? 5.761 -9.575 1.614 1.00 90.12 86 PHE A CA 1
ATOM 633 C C . PHE A 1 86 ? 4.671 -10.462 2.218 1.00 90.12 86 PHE A C 1
ATOM 635 O O . PHE A 1 86 ? 4.989 -11.261 3.090 1.00 90.12 86 PHE A O 1
ATOM 642 N N . ASP A 1 87 ? 3.452 -10.421 1.684 1.00 88.94 87 ASP A N 1
ATOM 643 C CA . ASP A 1 87 ? 2.377 -11.333 2.088 1.00 88.94 87 ASP A CA 1
ATOM 644 C C . ASP A 1 87 ? 2.438 -12.659 1.293 1.00 88.94 87 ASP A C 1
ATOM 646 O O . ASP A 1 87 ? 1.571 -13.530 1.402 1.00 88.94 87 ASP A O 1
ATOM 650 N N . SER A 1 88 ? 3.473 -12.839 0.457 1.00 89.44 88 SER A N 1
ATOM 651 C CA . SER A 1 88 ? 3.675 -14.051 -0.339 1.00 89.44 88 SER A CA 1
ATOM 652 C C . SER A 1 88 ? 4.035 -15.247 0.540 1.00 89.44 88 SER A C 1
ATOM 654 O O . SER A 1 88 ? 5.000 -15.217 1.299 1.00 89.44 88 SER A O 1
ATOM 656 N N . LYS A 1 89 ? 3.319 -16.359 0.355 1.00 89.81 89 LYS A N 1
ATOM 657 C CA . LYS A 1 89 ? 3.620 -17.632 1.023 1.00 89.81 89 LYS A CA 1
ATOM 658 C C . LYS A 1 89 ? 4.744 -18.356 0.284 1.00 89.81 89 LYS A C 1
ATOM 660 O O . LYS A 1 89 ? 4.528 -18.892 -0.803 1.00 89.81 89 LYS A O 1
ATOM 665 N N . VAL A 1 90 ? 5.935 -18.351 0.871 1.00 92.25 90 VAL A N 1
ATOM 666 C CA . VAL A 1 90 ? 7.148 -19.001 0.354 1.00 92.25 90 VAL A CA 1
ATOM 667 C C . VAL A 1 90 ? 7.821 -19.805 1.462 1.00 92.25 90 VAL A C 1
ATOM 669 O O . VAL A 1 90 ? 7.511 -19.610 2.632 1.00 92.25 90 VAL A O 1
ATOM 672 N N . ASP A 1 91 ? 8.733 -20.703 1.093 1.00 94.38 91 ASP A N 1
ATOM 673 C CA . ASP A 1 91 ? 9.558 -21.425 2.065 1.00 94.38 91 ASP A CA 1
ATOM 674 C C . ASP A 1 91 ? 10.500 -20.448 2.792 1.00 94.38 91 ASP A C 1
ATOM 676 O O . ASP A 1 91 ? 11.213 -19.666 2.149 1.00 94.38 91 ASP A O 1
ATOM 680 N N . THR A 1 92 ? 10.464 -20.453 4.124 1.00 92.88 92 THR A N 1
ATOM 681 C CA . THR A 1 92 ? 11.130 -19.471 4.985 1.00 92.88 92 THR A CA 1
ATOM 682 C C . THR A 1 92 ? 12.302 -20.090 5.734 1.00 92.88 92 THR A C 1
ATOM 684 O O . THR A 1 92 ? 12.248 -21.206 6.232 1.00 92.88 92 THR A O 1
ATOM 687 N N . MET A 1 93 ? 13.400 -19.338 5.847 1.00 95.56 93 MET A N 1
ATOM 688 C CA . MET A 1 93 ? 14.553 -19.769 6.652 1.00 95.56 93 MET A CA 1
ATOM 689 C C . MET A 1 93 ? 14.299 -19.634 8.162 1.00 95.56 93 MET A C 1
ATOM 691 O O . MET A 1 93 ? 15.004 -20.253 8.956 1.00 95.56 93 MET A O 1
ATOM 695 N N . ILE A 1 94 ? 13.359 -18.769 8.561 1.00 94.75 94 ILE A N 1
ATOM 696 C CA . ILE A 1 94 ? 12.998 -18.484 9.953 1.00 94.75 94 ILE A CA 1
ATOM 697 C C . ILE A 1 94 ? 11.481 -18.300 10.028 1.00 94.75 94 ILE A C 1
ATOM 699 O O . ILE A 1 94 ? 10.946 -17.382 9.402 1.00 94.75 94 ILE A O 1
ATOM 703 N N . ASP A 1 95 ? 10.821 -19.115 10.848 1.00 93.12 95 ASP A N 1
ATOM 704 C CA . ASP A 1 95 ? 9.373 -19.074 11.051 1.00 93.12 95 ASP A CA 1
ATOM 705 C C . ASP A 1 95 ? 9.033 -18.272 12.310 1.00 93.12 95 ASP A C 1
ATOM 707 O O . ASP A 1 95 ? 9.228 -18.719 13.439 1.00 93.12 95 ASP A O 1
ATOM 711 N N . VAL A 1 96 ? 8.548 -17.043 12.118 1.00 93.19 96 VAL A N 1
ATOM 712 C CA . VAL A 1 96 ? 8.182 -16.142 13.228 1.00 93.19 96 VAL A CA 1
ATOM 713 C C . VAL A 1 96 ? 6.687 -16.229 13.552 1.00 93.19 96 VAL A C 1
ATOM 715 O O . VAL A 1 96 ? 6.289 -16.082 14.707 1.00 93.19 96 VAL A O 1
ATOM 718 N N . ASN A 1 97 ? 5.853 -16.517 12.549 1.00 90.00 97 ASN A N 1
ATOM 719 C CA . ASN A 1 97 ? 4.394 -16.492 12.677 1.00 90.00 97 ASN A CA 1
ATOM 720 C C . ASN A 1 97 ? 3.842 -17.522 13.672 1.00 90.00 97 ASN A C 1
ATOM 722 O O . ASN A 1 97 ? 2.805 -17.268 14.279 1.00 90.00 97 ASN A O 1
ATOM 726 N N . ASP A 1 98 ? 4.533 -18.635 13.906 1.00 91.56 98 ASP A N 1
ATOM 727 C CA . ASP A 1 98 ? 4.094 -19.660 14.864 1.00 91.56 98 ASP A CA 1
ATOM 728 C C . ASP A 1 98 ? 4.086 -19.156 16.314 1.00 91.56 98 ASP A C 1
ATOM 730 O O . ASP A 1 98 ? 3.372 -19.689 17.160 1.00 91.56 98 ASP A O 1
ATOM 734 N N . SER A 1 99 ? 4.871 -18.114 16.605 1.00 92.94 99 SER A N 1
ATOM 735 C CA . SER A 1 99 ? 4.989 -17.505 17.937 1.00 92.94 99 SER A CA 1
ATOM 736 C C . SER A 1 99 ? 4.260 -16.163 18.062 1.00 92.94 99 SER A C 1
ATOM 738 O O . SER A 1 99 ? 4.354 -15.515 19.104 1.00 92.94 99 SER A O 1
ATOM 740 N N . LEU A 1 100 ? 3.564 -15.721 17.010 1.00 90.06 100 LEU A N 1
ATOM 741 C CA . LEU A 1 100 ? 2.826 -14.460 16.989 1.00 90.06 100 LEU A CA 1
ATOM 742 C C . LEU A 1 100 ? 1.324 -14.694 17.156 1.00 90.06 100 LEU A C 1
ATOM 744 O O . LEU A 1 100 ? 0.774 -15.693 16.689 1.00 90.06 100 LEU A O 1
ATOM 748 N N . ASP A 1 101 ? 0.665 -13.725 17.785 1.00 91.31 101 ASP A N 1
ATOM 749 C CA . ASP A 1 101 ? -0.792 -13.626 17.785 1.00 91.31 101 ASP A CA 1
ATOM 750 C C . ASP A 1 101 ? -1.308 -13.411 16.353 1.00 91.31 101 ASP A C 1
ATOM 752 O O . ASP A 1 101 ? -0.658 -12.735 15.550 1.00 91.31 101 ASP A O 1
ATOM 756 N N . ASP A 1 102 ? -2.469 -13.978 16.021 1.00 81.56 102 ASP A N 1
ATOM 757 C CA . ASP A 1 102 ? -3.036 -13.901 14.668 1.00 81.56 10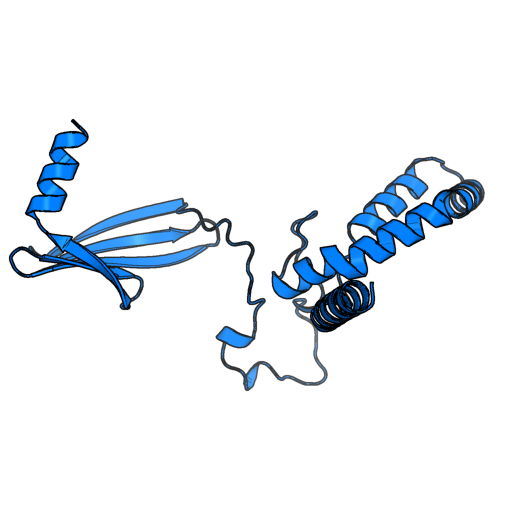2 ASP A CA 1
ATOM 758 C C . ASP A 1 102 ? -3.314 -12.457 14.224 1.00 81.56 102 ASP A C 1
ATOM 760 O O . ASP A 1 102 ? -3.207 -12.150 13.037 1.00 81.56 102 ASP A O 1
ATOM 764 N N . SER A 1 103 ? -3.574 -11.539 15.163 1.00 82.00 103 SER A N 1
ATOM 765 C CA . SER A 1 103 ? -3.777 -10.115 14.864 1.00 82.00 103 SER A CA 1
ATOM 766 C C . SER A 1 103 ? -2.537 -9.398 14.314 1.00 82.00 103 SER A C 1
ATOM 768 O O . SER A 1 103 ? -2.662 -8.301 13.771 1.00 82.00 103 SER A O 1
ATOM 770 N N . LEU A 1 104 ? -1.346 -9.995 14.438 1.00 86.19 104 LEU A N 1
ATOM 771 C CA . LEU A 1 104 ? -0.069 -9.404 14.022 1.00 86.19 104 LEU A CA 1
ATOM 772 C C . LEU A 1 104 ? 0.495 -10.006 12.728 1.00 86.19 104 LEU A C 1
ATOM 774 O O . LEU A 1 104 ? 1.603 -9.651 12.327 1.00 86.19 104 LEU A O 1
ATOM 778 N N . LYS A 1 105 ? -0.231 -10.932 12.096 1.00 87.69 105 LYS A N 1
ATOM 779 C CA . LYS A 1 105 ? 0.243 -11.671 10.913 1.00 87.69 105 LYS A CA 1
ATOM 780 C C . LYS A 1 105 ? -0.174 -11.034 9.588 1.00 87.69 105 LYS A C 1
ATOM 782 O O . LYS A 1 105 ? 0.286 -11.477 8.544 1.00 87.69 105 LYS A O 1
ATOM 787 N N . GLU A 1 106 ? -1.028 -10.016 9.634 1.00 85.56 106 GLU A N 1
ATOM 788 C CA . GLU A 1 106 ? -1.669 -9.407 8.468 1.00 85.56 106 GLU A CA 1
ATOM 789 C C . GLU A 1 106 ? -1.510 -7.879 8.477 1.00 85.56 106 GLU A C 1
ATOM 791 O O . GLU A 1 106 ? -1.237 -7.259 9.510 1.00 85.56 106 GLU A O 1
ATOM 796 N N . ALA A 1 107 ? -1.708 -7.254 7.315 1.00 87.62 107 ALA A N 1
ATOM 797 C CA . ALA A 1 107 ? -1.612 -5.805 7.176 1.00 87.62 107 ALA A CA 1
ATOM 798 C C . ALA A 1 107 ? -2.684 -5.071 8.021 1.00 87.62 107 ALA A C 1
ATOM 800 O O . ALA A 1 107 ? -3.878 -5.369 7.909 1.00 87.62 107 ALA A O 1
ATOM 801 N N . PRO A 1 108 ? -2.303 -4.065 8.834 1.00 81.88 108 PRO A N 1
ATOM 802 C CA . PRO A 1 108 ? -3.200 -3.469 9.828 1.00 81.88 108 PRO A CA 1
ATOM 803 C C . PRO A 1 108 ? -4.250 -2.527 9.232 1.00 81.88 108 PRO A C 1
ATOM 805 O O . PRO A 1 108 ? -5.317 -2.335 9.813 1.00 81.88 108 PRO A O 1
ATOM 808 N N . LEU A 1 109 ? -3.956 -1.901 8.090 1.00 76.31 109 LEU A N 1
ATOM 809 C CA . LEU A 1 109 ? -4.828 -0.925 7.444 1.00 76.31 109 LEU A CA 1
ATOM 810 C C . LEU A 1 109 ? -5.480 -1.545 6.213 1.00 76.31 109 LEU A C 1
ATOM 812 O O . LEU A 1 109 ? -5.336 -1.012 5.120 1.00 76.31 109 LEU A O 1
ATOM 816 N N . GLY A 1 110 ? -6.182 -2.673 6.352 1.00 64.38 110 GLY A N 1
ATOM 817 C CA . GLY A 1 110 ? -6.926 -3.240 5.224 1.00 64.38 110 GLY A CA 1
ATOM 818 C C . GLY A 1 110 ? -7.727 -2.145 4.504 1.00 64.38 110 GLY A C 1
ATOM 819 O O . GLY A 1 110 ? -8.372 -1.322 5.162 1.00 64.38 110 GLY A O 1
ATOM 820 N N . PHE A 1 111 ? -7.682 -2.079 3.162 1.00 62.50 111 PHE A N 1
ATOM 821 C CA . PHE A 1 111 ? -8.615 -1.202 2.436 1.00 62.50 111 PHE A CA 1
ATOM 822 C C . PHE A 1 111 ? -9.998 -1.824 2.554 1.00 62.50 111 PHE A C 1
ATOM 824 O O . PHE A 1 111 ? -10.453 -2.581 1.685 1.00 62.50 111 PHE A O 1
ATOM 831 N N . ASN A 1 112 ? -10.626 -1.534 3.681 1.00 55.28 112 ASN A N 1
ATOM 832 C CA . ASN A 1 112 ? -11.934 -2.003 4.048 1.00 55.28 112 ASN A CA 1
ATOM 833 C C . ASN A 1 112 ? -12.945 -1.180 3.262 1.00 55.28 112 ASN A C 1
ATOM 835 O O . ASN A 1 112 ? -13.618 -0.305 3.795 1.00 55.28 112 ASN A O 1
ATOM 839 N N . ASN A 1 113 ? -13.126 -1.548 1.996 1.00 55.91 113 ASN A N 1
ATOM 840 C CA . ASN A 1 113 ? -14.426 -1.427 1.348 1.00 55.91 113 ASN A CA 1
ATOM 841 C C . ASN A 1 113 ? -15.363 -2.506 1.924 1.00 55.91 113 ASN A C 1
ATOM 843 O O . ASN A 1 113 ? -16.009 -3.217 1.164 1.00 55.91 113 ASN A O 1
ATOM 847 N N . ARG A 1 114 ? -15.392 -2.656 3.260 1.00 62.28 114 ARG A N 1
ATOM 848 C CA . ARG A 1 114 ? -16.264 -3.578 3.989 1.00 62.28 114 ARG A CA 1
ATOM 849 C C . ARG A 1 114 ? -17.685 -3.091 3.776 1.00 62.28 114 ARG A C 1
ATOM 851 O O . ARG A 1 114 ? -18.150 -2.160 4.432 1.00 62.28 114 ARG A O 1
ATOM 858 N N . GLN A 1 115 ? -18.339 -3.682 2.794 1.00 67.62 115 GLN A N 1
ATOM 859 C CA . GLN A 1 115 ? -19.748 -3.475 2.535 1.00 67.62 115 GLN A CA 1
ATOM 860 C C . GLN A 1 115 ? -20.480 -4.715 3.008 1.00 67.62 115 GLN A C 1
ATOM 862 O O . GLN A 1 115 ? -19.999 -5.833 2.827 1.00 67.62 115 GLN A O 1
ATOM 867 N N . ILE A 1 116 ? -21.626 -4.501 3.646 1.00 80.19 116 ILE A N 1
ATOM 868 C CA . ILE A 1 116 ? -22.521 -5.593 4.004 1.00 80.19 116 ILE A CA 1
ATOM 869 C C . ILE A 1 116 ? -23.012 -6.194 2.685 1.00 80.19 116 ILE A C 1
ATOM 871 O O . ILE A 1 116 ? -23.732 -5.531 1.940 1.00 80.19 116 ILE A O 1
ATOM 875 N N . GLU A 1 117 ? -22.570 -7.411 2.380 1.00 85.31 117 GLU A N 1
ATOM 876 C CA . GLU A 1 117 ? -23.031 -8.166 1.214 1.00 85.31 117 GLU A CA 1
ATOM 877 C C . GLU A 1 117 ? -24.386 -8.796 1.522 1.00 85.31 117 GLU A C 1
ATOM 879 O O . GLU A 1 117 ? -25.313 -8.749 0.714 1.00 85.31 117 GLU A O 1
ATOM 884 N N . TRP A 1 118 ? -24.515 -9.336 2.732 1.00 84.44 118 TRP A N 1
ATOM 885 C CA . TRP A 1 118 ? -25.736 -9.965 3.192 1.00 84.44 118 TRP A CA 1
ATOM 886 C C . TRP A 1 118 ? -25.898 -9.819 4.703 1.00 84.44 118 TRP A C 1
ATOM 888 O O . TRP A 1 118 ? -24.920 -9.809 5.452 1.00 84.44 118 TRP A O 1
ATOM 898 N N . GLY A 1 119 ? -27.146 -9.703 5.150 1.00 88.75 119 GLY A N 1
ATOM 899 C CA . GLY A 1 119 ? -27.491 -9.638 6.561 1.00 88.75 119 GLY A CA 1
ATOM 900 C C . GLY A 1 119 ? -28.780 -10.399 6.838 1.00 88.75 119 GLY A C 1
AT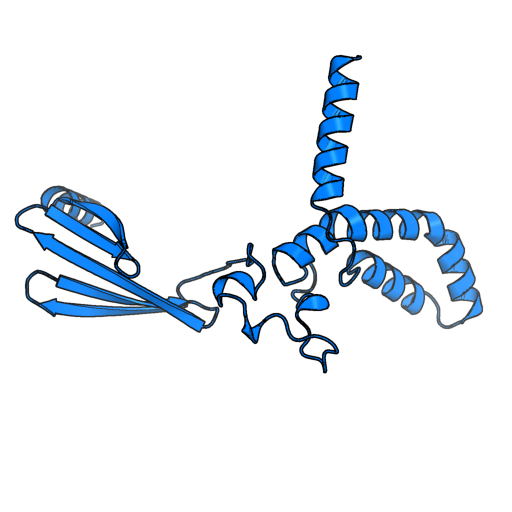OM 901 O O . GLY A 1 119 ? -29.794 -10.129 6.194 1.00 88.75 119 GLY A O 1
ATOM 902 N N . GLU A 1 120 ? -28.749 -11.320 7.797 1.00 90.56 120 GLU A N 1
ATOM 903 C CA . GLU A 1 120 ? -29.931 -12.051 8.261 1.00 90.56 120 GLU A CA 1
ATOM 904 C C . GLU A 1 120 ? -30.299 -11.604 9.666 1.00 90.56 120 GLU A C 1
ATOM 906 O O . GLU A 1 120 ? -29.480 -11.677 10.578 1.00 90.56 120 GLU A O 1
ATOM 911 N N . MET A 1 121 ? -31.535 -11.136 9.838 1.00 90.44 121 MET A N 1
ATOM 912 C CA . MET A 1 121 ? -32.082 -10.823 11.153 1.00 90.44 121 MET A CA 1
ATOM 913 C C . MET A 1 121 ? -32.866 -12.012 11.696 1.00 90.44 121 MET A C 1
ATOM 915 O O . MET A 1 121 ? -33.768 -12.529 11.040 1.00 90.44 121 MET A O 1
ATOM 919 N N . GLN A 1 122 ? -32.554 -12.387 12.929 1.00 91.50 122 GLN A N 1
ATOM 920 C CA . GLN A 1 122 ? -33.216 -13.433 13.687 1.00 91.50 122 GLN A CA 1
ATOM 921 C C . GLN A 1 122 ? -33.635 -12.875 15.043 1.00 91.50 122 GLN A C 1
ATOM 923 O O . GLN A 1 122 ? -32.856 -12.228 15.744 1.00 91.50 122 GLN A O 1
ATOM 928 N N . GLN A 1 123 ? -34.876 -13.138 15.431 1.00 90.44 123 GLN A N 1
ATOM 929 C CA . GLN A 1 123 ? -35.313 -12.896 16.796 1.00 90.44 123 GLN A CA 1
ATOM 930 C C . GLN A 1 123 ? -34.919 -14.109 17.640 1.00 90.44 123 GLN A C 1
ATOM 932 O O . GLN A 1 123 ? -35.375 -15.219 17.369 1.00 90.44 123 GLN A O 1
ATOM 937 N N . ILE A 1 124 ? -34.047 -13.905 18.627 1.00 91.38 124 ILE A N 1
ATOM 938 C CA . ILE A 1 124 ? -33.616 -14.978 19.533 1.00 91.38 124 ILE A CA 1
ATOM 939 C C . ILE A 1 124 ? -34.686 -15.202 20.602 1.00 91.38 124 ILE A C 1
ATOM 941 O O . ILE A 1 124 ? -35.035 -16.342 20.904 1.00 91.38 124 ILE A O 1
ATOM 945 N N . ASP A 1 125 ? -35.216 -14.110 21.151 1.00 91.50 125 ASP A N 1
ATOM 946 C CA . ASP A 1 125 ? -36.259 -14.113 22.172 1.00 91.50 125 ASP A CA 1
ATOM 947 C C . ASP A 1 125 ? -37.066 -12.798 22.140 1.00 91.50 125 ASP A C 1
ATOM 949 O O . ASP A 1 125 ? -36.894 -11.957 21.254 1.00 91.50 125 ASP A O 1
ATOM 953 N N . GLU A 1 126 ? -37.987 -12.618 23.089 1.00 88.56 126 GLU A N 1
ATOM 954 C CA . GLU A 1 126 ? -38.862 -11.438 23.161 1.00 88.56 126 GLU A CA 1
ATOM 955 C C . GLU A 1 126 ? -38.101 -10.108 23.299 1.00 88.56 126 GLU A C 1
ATOM 957 O O . GLU A 1 126 ? -38.607 -9.071 22.869 1.00 88.56 126 GLU A O 1
ATOM 962 N N . ASN A 1 127 ? -36.884 -10.133 23.847 1.00 92.38 127 ASN A N 1
ATOM 963 C CA . ASN A 1 127 ? -36.078 -8.949 24.132 1.00 92.38 127 ASN A CA 1
ATOM 964 C C . ASN A 1 127 ? -34.799 -8.867 23.288 1.00 92.38 127 ASN A C 1
ATOM 966 O O . ASN A 1 127 ? -34.130 -7.836 23.320 1.00 92.38 127 ASN A O 1
ATOM 970 N N . THR A 1 128 ? -34.458 -9.906 22.527 1.00 93.38 128 THR A N 1
ATOM 971 C CA . THR A 1 128 ? -33.169 -10.011 21.843 1.00 93.38 128 THR A CA 1
ATOM 972 C C . THR A 1 128 ? -33.336 -10.243 20.347 1.00 93.38 128 THR A C 1
ATOM 974 O O . THR A 1 128 ? -33.872 -11.263 19.903 1.00 93.38 128 THR A O 1
ATOM 977 N N . ILE A 1 129 ? -32.791 -9.320 19.557 1.00 93.38 129 ILE A N 1
ATOM 978 C CA . ILE A 1 129 ? -32.610 -9.471 18.113 1.00 93.38 129 ILE A CA 1
ATOM 979 C C . ILE A 1 129 ? -31.134 -9.700 17.800 1.00 93.38 129 ILE A C 1
ATOM 981 O O . ILE A 1 129 ? -30.248 -9.084 18.390 1.00 93.38 129 ILE A O 1
ATOM 985 N N . ARG A 1 130 ? -30.863 -10.579 16.844 1.00 95.06 130 ARG A N 1
ATOM 986 C CA . ARG A 1 130 ? -29.530 -10.840 16.313 1.00 95.06 130 ARG A CA 1
ATOM 987 C C . ARG A 1 130 ? -29.537 -10.595 14.818 1.00 95.06 130 ARG A C 1
ATOM 989 O O . ARG A 1 130 ? -30.452 -11.019 14.125 1.00 95.06 130 ARG A O 1
ATOM 996 N N . MET A 1 131 ? -28.506 -9.933 14.327 1.00 93.75 131 MET A N 1
ATOM 997 C CA . MET A 1 131 ? -28.241 -9.767 12.912 1.00 93.75 131 MET A CA 1
ATOM 998 C C . MET A 1 131 ? -26.882 -10.385 12.597 1.00 93.75 131 MET A C 1
ATOM 1000 O O . MET A 1 131 ? -25.852 -9.895 13.062 1.00 93.75 131 MET A O 1
ATOM 1004 N N . ASP A 1 132 ? -26.888 -11.462 11.819 1.00 93.12 132 ASP A N 1
ATOM 1005 C CA . ASP A 1 132 ? -25.675 -12.066 11.279 1.00 93.12 132 ASP A CA 1
ATOM 1006 C C . ASP A 1 132 ? -25.300 -11.334 9.988 1.00 93.12 132 ASP A C 1
ATOM 1008 O O . ASP A 1 132 ? -26.045 -11.340 9.009 1.00 93.12 132 ASP A O 1
ATOM 1012 N N . ILE A 1 133 ? -24.149 -10.668 10.000 1.00 91.94 133 ILE A N 1
ATOM 1013 C CA . ILE A 1 133 ? -23.644 -9.836 8.910 1.00 91.94 133 ILE A CA 1
ATOM 1014 C C . ILE A 1 133 ? -22.543 -10.610 8.192 1.00 91.94 133 ILE A C 1
ATOM 1016 O O . ILE A 1 133 ? -21.597 -11.078 8.822 1.00 91.94 133 ILE A O 1
ATOM 1020 N N . THR A 1 134 ? -22.645 -10.716 6.870 1.00 89.69 134 THR A N 1
ATOM 1021 C CA . THR A 1 134 ? -21.562 -11.177 5.997 1.00 89.69 134 THR A CA 1
ATOM 1022 C C . THR A 1 134 ? -21.102 -10.009 5.135 1.00 89.69 134 THR A C 1
ATOM 1024 O O . THR A 1 134 ? -21.899 -9.381 4.431 1.00 89.69 134 THR A O 1
ATOM 1027 N N . TYR A 1 135 ? -19.817 -9.689 5.221 1.00 85.00 135 TYR A N 1
ATOM 1028 C CA . TYR A 1 135 ? -19.191 -8.652 4.414 1.00 85.00 135 TYR A CA 1
ATOM 1029 C C . TYR A 1 135 ? -18.732 -9.216 3.067 1.00 85.00 135 TYR A C 1
ATOM 1031 O O . TYR A 1 135 ? -18.471 -10.408 2.931 1.00 85.00 135 TYR A O 1
ATOM 1039 N N . ASN A 1 136 ? -18.567 -8.326 2.093 1.00 79.81 136 ASN A N 1
ATOM 1040 C CA . ASN A 1 136 ? -18.062 -8.630 0.750 1.00 79.81 136 ASN A CA 1
ATOM 1041 C C . ASN A 1 136 ? -16.623 -9.183 0.699 1.00 79.81 136 ASN A C 1
ATOM 1043 O O . ASN A 1 136 ? -16.169 -9.625 -0.354 1.00 79.81 136 ASN A O 1
ATOM 1047 N N . ASP A 1 137 ? -15.884 -9.123 1.806 1.00 73.19 137 ASP A N 1
ATOM 1048 C CA . ASP A 1 137 ? -14.567 -9.744 1.975 1.00 73.19 137 ASP A CA 1
ATOM 1049 C C . ASP A 1 137 ? -14.647 -11.152 2.606 1.00 73.19 137 ASP A C 1
ATOM 1051 O O . ASP A 1 137 ? -13.619 -11.772 2.879 1.00 73.19 137 ASP A O 1
ATOM 1055 N N . GLY A 1 138 ? -15.862 -11.669 2.828 1.00 74.12 138 GLY A N 1
ATOM 1056 C CA . GLY A 1 138 ? -16.135 -12.968 3.442 1.00 74.12 138 GLY A CA 1
ATOM 1057 C C . GLY A 1 138 ? -16.079 -12.976 4.972 1.00 74.12 138 GLY A C 1
ATOM 1058 O O . GLY A 1 138 ? -16.387 -14.004 5.584 1.00 74.12 138 GLY A O 1
ATOM 1059 N N . GLN A 1 139 ? -15.715 -11.861 5.613 1.00 80.62 139 GLN A N 1
ATOM 1060 C CA . GLN A 1 139 ? -15.724 -11.757 7.069 1.00 80.62 139 GLN A CA 1
ATOM 1061 C C . GLN A 1 139 ? -17.163 -11.725 7.592 1.00 80.62 139 GLN A C 1
ATOM 1063 O O . GLN A 1 139 ? -18.089 -11.264 6.920 1.00 80.62 139 GLN A O 1
ATOM 1068 N N . LYS A 1 140 ? -17.353 -12.217 8.817 1.00 88.88 140 LYS A N 1
ATOM 1069 C CA . LYS A 1 140 ? -18.656 -12.249 9.484 1.00 88.88 140 LYS A CA 1
ATOM 1070 C C . LYS A 1 140 ? -18.609 -11.424 10.759 1.00 88.88 140 LYS A C 1
ATOM 1072 O O . LYS A 1 140 ? -17.588 -11.432 11.440 1.00 88.88 140 LYS A O 1
ATOM 1077 N N . ALA A 1 141 ? -19.706 -10.751 11.070 1.00 89.06 141 ALA A N 1
ATOM 1078 C CA . ALA A 1 141 ? -19.908 -10.062 12.339 1.00 89.06 141 ALA A CA 1
ATOM 1079 C C . ALA A 1 141 ? -21.318 -10.326 12.853 1.00 89.06 141 ALA A C 1
ATOM 1081 O O . ALA A 1 141 ? -22.235 -10.606 12.077 1.00 89.06 141 ALA A O 1
ATOM 1082 N N . VAL A 1 142 ? -21.491 -10.220 14.164 1.00 92.50 142 VAL A N 1
ATOM 1083 C CA . VAL A 1 142 ? -22.790 -10.373 14.812 1.00 92.50 142 VAL A CA 1
ATOM 1084 C C . VAL A 1 142 ? -23.164 -9.064 15.487 1.00 92.50 142 VAL A C 1
ATOM 1086 O O . VAL A 1 142 ? -22.474 -8.610 16.400 1.00 92.50 142 VAL A O 1
ATOM 1089 N N . LEU A 1 143 ? -24.282 -8.476 15.062 1.00 93.06 143 LEU A N 1
ATOM 1090 C CA . LEU A 1 143 ? -24.911 -7.359 15.759 1.00 93.06 143 LEU A CA 1
ATOM 1091 C C . LEU A 1 143 ? -26.050 -7.897 16.632 1.00 93.06 143 LEU A C 1
ATOM 1093 O O . LEU A 1 143 ? -26.986 -8.514 16.132 1.00 93.06 143 LEU A O 1
ATOM 1097 N N . LEU A 1 144 ? -25.984 -7.657 17.936 1.00 95.06 144 LEU A N 1
ATOM 1098 C CA . LEU A 1 144 ? -26.990 -8.068 18.911 1.00 95.06 144 LEU A CA 1
ATOM 1099 C C . LEU A 1 144 ? -27.691 -6.829 19.473 1.00 95.06 144 LEU A C 1
ATOM 1101 O O . LEU A 1 144 ? -27.032 -5.953 20.024 1.00 95.06 144 LEU A O 1
ATOM 1105 N N . GLY A 1 145 ? -29.011 -6.750 19.354 1.00 94.69 145 GLY A N 1
ATOM 1106 C CA . GLY A 1 145 ? -29.834 -5.751 20.031 1.00 94.69 145 GLY A CA 1
ATOM 1107 C C . GLY A 1 145 ? -30.547 -6.390 21.215 1.00 94.69 145 GLY A C 1
ATOM 1108 O O . GLY A 1 145 ? -31.344 -7.301 21.013 1.00 94.69 145 GLY A O 1
ATOM 1109 N N . VAL A 1 146 ? -30.269 -5.919 22.429 1.00 94.81 146 VAL A N 1
ATOM 1110 C CA . VAL A 1 146 ? -30.892 -6.408 23.667 1.00 94.81 146 VAL A CA 1
ATOM 1111 C C . VAL A 1 146 ? -31.743 -5.298 24.262 1.00 94.81 146 VAL A C 1
ATOM 1113 O O . VAL A 1 146 ? -31.259 -4.193 24.509 1.00 94.81 146 VAL A O 1
ATOM 1116 N N . ARG A 1 147 ? -33.018 -5.592 24.497 1.00 93.25 147 ARG A N 1
ATOM 1117 C CA . ARG A 1 147 ? -33.953 -4.715 25.189 1.00 93.25 147 ARG A CA 1
ATOM 1118 C C . ARG A 1 147 ? -33.920 -4.996 26.688 1.00 93.25 147 ARG A C 1
ATOM 1120 O O . ARG A 1 147 ? -34.139 -6.126 27.114 1.00 93.25 147 ARG A O 1
ATOM 1127 N N . ASP A 1 148 ? -33.744 -3.943 27.474 1.00 92.69 148 ASP A N 1
ATOM 1128 C CA . ASP A 1 148 ? -33.918 -3.959 28.925 1.00 92.69 148 ASP A CA 1
ATOM 1129 C C . ASP A 1 148 ? -34.868 -2.823 29.333 1.00 92.69 148 ASP A C 1
ATOM 1131 O O . ASP A 1 148 ? -34.513 -1.639 29.346 1.00 92.69 148 ASP A O 1
ATOM 1135 N N . GLY A 1 149 ? -36.130 -3.183 29.579 1.00 90.00 149 GLY A N 1
ATOM 1136 C CA . GLY A 1 149 ? -37.211 -2.232 29.838 1.00 90.00 149 GLY A CA 1
ATOM 1137 C C . GLY A 1 149 ? -37.423 -1.251 28.677 1.00 90.00 149 GLY A C 1
ATOM 1138 O O . GLY A 1 149 ? -37.846 -1.642 27.583 1.00 90.00 149 GLY A O 1
ATOM 1139 N N . ASP A 1 150 ? -37.137 0.027 28.934 1.00 90.81 150 ASP A N 1
ATOM 1140 C CA . ASP A 1 150 ? -37.256 1.127 27.966 1.00 90.81 150 ASP A CA 1
ATOM 1141 C C . ASP A 1 150 ? -35.972 1.381 27.165 1.00 90.81 150 ASP A C 1
ATOM 1143 O O . ASP A 1 150 ? -35.976 2.212 26.253 1.00 90.81 150 ASP A O 1
ATOM 1147 N N . LYS A 1 151 ? -34.872 0.690 27.490 1.00 93.31 151 LYS A N 1
ATOM 1148 C CA . LYS A 1 151 ? -33.581 0.831 26.812 1.00 93.31 151 LYS A CA 1
ATOM 1149 C C . LYS A 1 151 ? -33.340 -0.309 25.832 1.00 93.31 151 LYS A C 1
ATOM 1151 O O . LYS A 1 151 ? -33.762 -1.441 26.054 1.00 93.31 151 LYS A O 1
ATOM 1156 N N . VAL A 1 152 ? -32.623 0.002 24.761 1.00 94.38 152 VAL A N 1
ATOM 1157 C CA . VAL A 1 152 ? -32.114 -0.964 23.789 1.00 94.38 152 VAL A CA 1
ATOM 1158 C C . VAL A 1 152 ? -30.616 -0.741 23.640 1.00 94.38 152 VAL A C 1
ATOM 1160 O O . VAL A 1 152 ? -30.189 0.349 23.254 1.00 94.38 152 VAL A O 1
ATOM 1163 N N . SER A 1 153 ? -29.834 -1.774 23.935 1.00 95.69 153 SER A N 1
ATOM 1164 C CA . SER A 1 153 ? -28.376 -1.771 23.837 1.00 95.69 153 SER A CA 1
ATOM 1165 C C . SER A 1 153 ? -27.946 -2.624 22.644 1.00 95.69 153 SER A C 1
ATOM 1167 O O . SER A 1 153 ? -28.390 -3.760 22.483 1.00 95.69 153 SER A O 1
ATOM 1169 N N . TYR A 1 154 ? -27.089 -2.065 21.794 1.00 93.88 154 TYR A N 1
ATOM 1170 C CA . TYR A 1 154 ? -26.566 -2.707 20.593 1.00 93.88 154 TYR A CA 1
ATOM 1171 C C . TYR A 1 154 ? -25.110 -3.112 20.803 1.00 93.88 154 TYR A C 1
ATOM 1173 O O . TYR A 1 154 ? -24.269 -2.275 21.140 1.00 93.88 154 TYR A O 1
ATOM 1181 N N . TYR A 1 155 ? -24.804 -4.378 20.545 1.00 93.38 155 TYR A N 1
ATOM 1182 C CA . TYR A 1 155 ? -23.477 -4.966 20.671 1.00 93.38 155 TYR A CA 1
ATOM 1183 C C . TYR A 1 155 ? -22.987 -5.463 19.313 1.00 93.38 155 TYR A C 1
ATOM 1185 O O . TYR A 1 155 ? -23.718 -6.16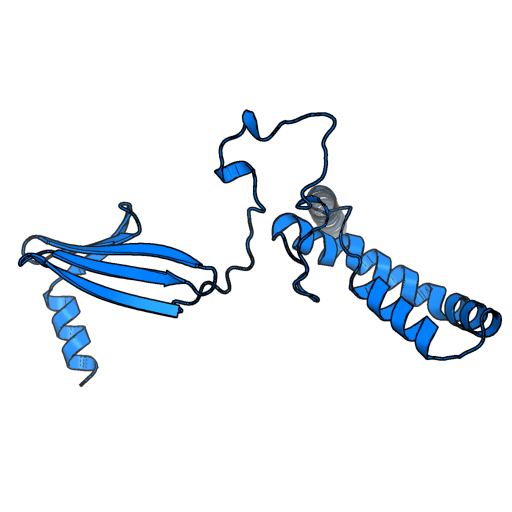9 18.629 1.00 93.38 155 TYR A O 1
ATOM 1193 N N . MET A 1 156 ? -21.749 -5.146 18.942 1.00 90.69 156 MET A N 1
ATOM 1194 C CA . MET A 1 156 ? -21.051 -5.744 17.798 1.00 90.69 156 MET A CA 1
ATOM 1195 C C . MET A 1 156 ? -19.995 -6.704 18.331 1.00 90.69 156 MET A C 1
ATOM 1197 O O . MET A 1 156 ? -19.133 -6.286 19.104 1.00 90.69 156 MET A O 1
ATOM 1201 N N . ASP A 1 157 ? -20.089 -7.981 17.959 1.00 89.62 157 ASP A N 1
ATOM 1202 C CA . ASP A 1 157 ? -19.165 -9.040 18.389 1.00 89.62 157 ASP A CA 1
ATOM 1203 C C . ASP A 1 157 ? -18.936 -9.043 19.918 1.00 89.62 157 ASP A C 1
ATOM 1205 O O . ASP A 1 157 ? -17.823 -9.180 20.422 1.00 89.62 157 ASP A O 1
ATOM 1209 N N . GLY A 1 158 ? -20.019 -8.829 20.678 1.00 86.06 158 GLY A N 1
ATOM 1210 C CA . GLY A 1 158 ? -20.013 -8.792 22.145 1.00 86.06 158 GLY A CA 1
ATOM 1211 C C . GLY A 1 158 ? -19.580 -7.461 22.777 1.00 86.06 158 GLY A C 1
ATOM 1212 O O . GLY A 1 158 ? -19.663 -7.320 23.995 1.00 86.06 158 GLY A O 1
ATOM 1213 N N . THR A 1 159 ? -19.176 -6.464 21.988 1.00 88.38 159 THR A N 1
ATOM 1214 C CA . THR A 1 159 ? -18.791 -5.129 22.477 1.00 88.38 159 THR A CA 1
ATOM 1215 C C . THR A 1 159 ? -19.947 -4.144 22.326 1.00 88.38 159 THR A C 1
ATOM 1217 O O . THR A 1 159 ? -20.504 -4.024 21.239 1.00 88.38 159 THR A O 1
ATOM 1220 N N . LEU A 1 160 ? -20.308 -3.413 23.388 1.00 91.75 160 LEU A N 1
ATOM 1221 C CA . LEU A 1 160 ? -21.358 -2.386 23.335 1.00 91.75 160 LEU A CA 1
ATOM 1222 C C . LEU A 1 160 ? -20.943 -1.251 22.385 1.00 91.75 160 LEU A C 1
ATOM 1224 O O . LEU A 1 160 ? -19.916 -0.610 22.603 1.00 91.75 160 LEU A O 1
ATOM 1228 N N . VAL A 1 161 ? -21.749 -0.988 21.356 1.00 93.06 161 VAL A N 1
ATOM 1229 C CA . VAL A 1 161 ? -21.474 0.049 20.345 1.00 93.06 161 VAL A CA 1
ATOM 1230 C C . VAL A 1 161 ? -22.460 1.210 20.374 1.00 93.06 161 VAL A C 1
ATOM 1232 O O . VAL A 1 161 ? -22.117 2.311 19.949 1.00 93.06 161 VAL A O 1
ATOM 1235 N N . SER A 1 162 ? -23.684 0.992 20.857 1.00 92.38 162 SER A N 1
ATOM 1236 C CA . SER A 1 162 ? -24.706 2.036 20.926 1.00 92.38 162 SER A CA 1
ATOM 1237 C C . SER A 1 162 ? -25.792 1.681 21.934 1.00 92.38 162 SER A C 1
ATOM 1239 O O . SER A 1 162 ? -26.066 0.508 22.169 1.00 92.38 162 SER A O 1
ATOM 1241 N N . GLU A 1 163 ? -26.443 2.696 22.491 1.00 94.25 163 GLU A N 1
ATOM 1242 C CA . GLU A 1 163 ? -27.639 2.554 23.317 1.00 94.25 163 GLU A CA 1
ATOM 1243 C C . GLU A 1 163 ? -28.684 3.579 22.881 1.00 94.25 163 GLU A C 1
ATOM 1245 O O . GLU A 1 163 ? -28.354 4.710 22.518 1.00 94.25 163 GLU A O 1
ATOM 1250 N N . THR A 1 164 ? -29.953 3.191 22.927 1.00 93.44 164 THR A N 1
ATOM 1251 C CA . THR A 1 164 ? -31.091 4.068 22.636 1.00 93.44 164 THR A CA 1
ATOM 1252 C C . THR A 1 164 ? -32.294 3.699 23.505 1.00 93.44 164 THR A C 1
ATOM 1254 O O . THR A 1 164 ? -32.227 2.761 24.301 1.00 93.44 164 THR A O 1
ATOM 1257 N N . SER A 1 165 ? -33.397 4.435 23.378 1.00 93.31 165 SER A N 1
ATOM 1258 C CA . SER A 1 165 ? -34.665 4.112 24.035 1.00 93.31 165 SER A CA 1
ATOM 1259 C C . SER A 1 165 ? -35.727 3.661 23.037 1.00 93.31 165 SER A C 1
ATOM 1261 O O . SER A 1 165 ? -35.695 4.029 21.860 1.00 93.31 165 SER A O 1
ATOM 1263 N N . ILE A 1 166 ? -36.707 2.898 23.521 1.00 90.19 166 ILE A N 1
ATOM 1264 C CA . ILE A 1 166 ? -37.869 2.479 22.724 1.00 90.19 166 ILE A CA 1
ATOM 1265 C C . ILE A 1 166 ? -38.612 3.697 22.160 1.00 90.19 166 ILE A C 1
ATOM 1267 O O . ILE A 1 166 ? -38.909 3.733 20.972 1.00 90.19 166 ILE A O 1
ATOM 1271 N N . GLN A 1 167 ? -38.807 4.742 22.967 1.00 90.56 167 GLN A N 1
ATOM 1272 C CA . GLN A 1 167 ? -39.461 5.985 22.534 1.00 90.56 167 GLN A CA 1
ATOM 1273 C C . GLN A 1 167 ? -38.716 6.675 21.382 1.00 90.56 167 GLN A C 1
ATOM 1275 O O . GLN A 1 167 ? -39.342 7.152 20.437 1.00 90.56 167 GLN A O 1
ATOM 1280 N N . ALA A 1 168 ? -37.380 6.707 21.428 1.00 87.50 168 ALA A N 1
ATOM 1281 C CA . ALA A 1 168 ? -36.582 7.287 20.350 1.00 87.50 168 ALA A CA 1
ATOM 1282 C C . ALA A 1 168 ? -36.687 6.461 19.056 1.00 87.50 168 ALA A C 1
ATOM 1284 O O . ALA A 1 168 ? -36.755 7.028 17.964 1.00 87.50 168 ALA A O 1
ATOM 1285 N N . LEU A 1 169 ? -36.736 5.129 19.169 1.00 87.00 169 LEU A N 1
ATOM 1286 C CA . LEU A 1 169 ? -36.932 4.232 18.026 1.00 87.00 169 LEU A CA 1
ATOM 1287 C C . LEU A 1 169 ? -38.324 4.383 17.404 1.00 87.00 169 LEU A C 1
ATOM 1289 O O . LEU A 1 169 ? -38.436 4.441 16.181 1.00 87.00 169 LEU A O 1
ATOM 1293 N N . GLU A 1 170 ? -39.371 4.491 18.222 1.00 88.62 170 GLU A N 1
ATOM 1294 C CA . GLU A 1 170 ? -40.746 4.715 17.762 1.00 88.62 170 GLU A CA 1
ATOM 1295 C C . GLU A 1 170 ? -40.888 6.054 17.028 1.00 88.62 170 GLU A C 1
ATOM 1297 O O . GLU A 1 170 ? -41.504 6.115 15.963 1.00 88.62 170 GLU A O 1
ATOM 1302 N N . GLN A 1 171 ? -40.262 7.115 17.545 1.00 90.25 171 GLN A N 1
ATOM 1303 C CA . GLN A 1 171 ? -40.259 8.425 16.898 1.00 90.25 171 GLN A CA 1
ATOM 1304 C C . GLN A 1 171 ? -39.555 8.388 15.531 1.00 90.25 171 GLN A C 1
ATOM 1306 O O . GLN A 1 171 ? -40.086 8.908 14.551 1.00 90.25 171 GLN A O 1
ATOM 1311 N N . LEU A 1 172 ? -38.400 7.719 15.443 1.00 86.06 172 LEU A N 1
ATOM 1312 C CA . LEU A 1 172 ? -37.670 7.516 14.185 1.00 86.06 172 LEU A CA 1
ATOM 1313 C C . LEU A 1 172 ? -38.450 6.664 13.175 1.00 86.06 172 LEU A C 1
ATOM 1315 O O . LEU A 1 172 ? -38.356 6.899 11.970 1.00 86.06 172 LEU A O 1
ATOM 1319 N N . ALA A 1 173 ? -39.196 5.663 13.645 1.00 84.81 173 ALA A N 1
ATOM 1320 C CA . ALA A 1 173 ? -40.042 4.842 12.787 1.00 84.81 173 ALA A CA 1
ATOM 1321 C C . ALA A 1 173 ? -41.208 5.658 12.212 1.00 84.81 173 ALA A C 1
ATOM 1323 O O . ALA A 1 173 ? -41.502 5.534 11.026 1.00 84.81 173 ALA A O 1
ATOM 1324 N N . ALA A 1 174 ? -41.821 6.527 13.020 1.00 84.38 174 ALA A N 1
ATOM 1325 C CA . ALA A 1 174 ? -42.911 7.401 12.592 1.00 84.38 174 ALA A CA 1
ATOM 1326 C C . ALA A 1 174 ? -42.469 8.482 11.588 1.00 84.38 174 ALA A C 1
ATOM 1328 O O . ALA A 1 174 ? -43.255 8.875 10.735 1.00 84.38 174 ALA A O 1
ATOM 1329 N N . GLU A 1 175 ? -41.221 8.950 11.665 1.00 83.00 175 GLU A N 1
ATOM 1330 C CA . GLU A 1 175 ? -40.667 9.973 10.764 1.00 83.00 175 GLU A CA 1
ATOM 1331 C C . GLU A 1 175 ? -40.325 9.432 9.361 1.00 83.00 175 GLU A C 1
ATOM 1333 O O . GLU A 1 175 ? -40.178 10.199 8.410 1.00 83.00 175 GLU A O 1
ATOM 1338 N N . LYS A 1 176 ? -40.195 8.107 9.215 1.00 65.25 176 LYS A N 1
ATOM 1339 C CA . LYS A 1 176 ? -39.876 7.434 7.943 1.00 65.25 176 LYS A CA 1
ATOM 1340 C C . LYS A 1 176 ? -41.105 6.943 7.164 1.00 65.25 176 LYS A C 1
ATOM 1342 O O . LYS A 1 176 ? -40.919 6.286 6.137 1.00 65.25 176 LYS A O 1
ATOM 1347 N N . VAL A 1 177 ? -42.318 7.234 7.644 1.00 50.94 177 VAL A N 1
ATOM 1348 C CA . VAL A 1 177 ? -43.599 6.917 6.980 1.00 50.94 177 VAL A CA 1
ATOM 1349 C C . VAL A 1 177 ? -44.113 8.115 6.194 1.00 50.94 177 VAL A C 1
ATOM 1351 O O . VAL A 1 177 ? -44.050 9.245 6.723 1.00 50.94 177 VAL A O 1
#

Radius of gyration: 25.59 Å; chains: 1; bounding box: 61×52×62 Å

Sequence (177 aa):
MKTTITKAVAVAAIVMSLAGCVGSNAVTGKLMKFNVEVVDNRYARAGVNFLLAPVYALTTAADYIVFNSIEFWAGKNPLTGAPHIFDSKVDTMIDVNDSLDDSLKEAPLGFNNRQIEWGEMQQIDENTIRMDITYNDGQKAVLLGVRDGDKVSYYMDGTLVSETSIQALEQLAAEKV

Foldseek 3Di:
DVVVVVVVVVVVVVLVVLWLQDWDLVQLVVVLVVLCPVDPDPVVSVVVCVVCVVVSVVSSCCCRRPQSSCLQQAQAGPVPRHGTPVLDDDDDPDDPVVVDDPCPSDRVNHPPPFDFPDWDWDDPDPFKIWIWTATPVRDIWIWMWGDDPQKIFIDINNHTDDIDGPVVVVVVVVVVD